Protein AF-A0A9E4EZ93-F1 (afdb_monomer)

Mean predicted aligned error: 3.41 Å

pLDDT: mean 94.02, std 7.59, range [57.0, 98.75]

Solvent-accessible surface area (backbone atoms only — not comparable to full-atom values): 6209 Å² total; per-residue (Å²): 109,66,70,58,52,52,53,50,50,55,46,59,75,69,66,56,74,47,73,49,53,55,64,72,80,77,63,83,57,55,93,95,48,74,51,47,43,77,56,62,72,62,64,70,58,54,47,51,38,48,75,45,92,34,50,50,83,85,50,54,54,27,60,28,36,34,46,56,27,41,34,47,10,39,44,72,36,28,53,48,42,54,49,50,26,57,75,71,73,34,56,72,46,58,63,77,82,91,59,93,84,42,81,27,85,77,51

Foldseek 3Di:
DVVLVVVVVVVVVVVAQDEDADEFDQDDADVPGDGSQADADDLVVVCCCCVHDQVDPVDSYHYAHAGAAVLRHAPVRNVVNVVSCVVSVHHYHHDDPPDPPRPDPND

Nearest PDB structures (foldseek):
  3lnp-assembly1_A-2  TM=6.384E-01  e=6.832E-01  Oleispira antarctica
  4v1y-assembly2_G  TM=6.433E-01  e=1.174E+00  Pseudomonas sp. ADP
  7stb-assembly1_E  TM=4.424E-01  e=4.546E+00  Saccharomyces cerevisiae S288C
  1c9y-assembly1_A  TM=2.404E-01  e=4.865E+00  Homo sapiens

Radius of gyration: 14.82 Å; Cα contacts (8 Å, |Δi|>4): 155; chains: 1; bounding box: 35×26×40 Å

Structure (mmCIF, N/CA/C/O backbone):
data_AF-A0A9E4EZ93-F1
#
_entry.id   AF-A0A9E4EZ93-F1
#
loop_
_atom_site.group_PDB
_atom_site.id
_atom_site.type_symbol
_atom_site.label_atom_id
_atom_site.label_alt_id
_atom_site.label_comp_id
_atom_site.label_asym_id
_atom_site.label_entity_id
_atom_site.label_seq_id
_atom_site.pdbx_PDB_ins_code
_atom_site.Cartn_x
_atom_site.Cartn_y
_atom_site.Cartn_z
_atom_site.occupancy
_atom_site.B_iso_or_equiv
_atom_site.auth_seq_id
_atom_site.auth_comp_id
_atom_site.auth_asym_id
_atom_site.auth_atom_id
_atom_site.pdbx_PDB_model_num
ATOM 1 N N . PRO A 1 1 ? 9.332 6.057 5.913 1.00 92.44 1 PRO A N 1
ATOM 2 C CA . PRO A 1 1 ? 8.232 5.533 6.765 1.00 92.44 1 PRO A CA 1
ATOM 3 C C . PRO A 1 1 ? 7.398 6.641 7.421 1.00 92.44 1 PRO A C 1
ATOM 5 O O . PRO A 1 1 ? 6.191 6.523 7.553 1.00 92.44 1 PRO A O 1
ATOM 8 N N . GLU A 1 2 ? 8.045 7.752 7.748 1.00 96.19 2 GLU A N 1
ATOM 9 C CA . GLU A 1 2 ? 7.514 8.956 8.378 1.00 96.19 2 GLU A CA 1
ATOM 10 C C . GLU A 1 2 ? 6.280 9.509 7.652 1.00 96.19 2 GLU A C 1
ATOM 12 O O . GLU A 1 2 ? 5.282 9.828 8.284 1.00 96.19 2 GLU A O 1
ATOM 17 N N . HIS A 1 3 ? 6.309 9.571 6.316 1.00 96.06 3 HIS A N 1
ATOM 18 C CA . HIS A 1 3 ? 5.161 10.046 5.534 1.00 96.06 3 HIS A CA 1
ATOM 19 C C . HIS A 1 3 ? 3.953 9.096 5.620 1.00 96.06 3 HIS A C 1
ATOM 21 O O . HIS A 1 3 ? 2.810 9.544 5.632 1.00 96.06 3 HIS A O 1
ATOM 27 N N . THR A 1 4 ? 4.202 7.785 5.707 1.00 97.44 4 THR A N 1
ATOM 28 C CA . THR A 1 4 ? 3.159 6.777 5.942 1.00 97.44 4 THR A CA 1
ATOM 29 C C . THR A 1 4 ? 2.549 6.963 7.325 1.00 97.44 4 THR A C 1
ATOM 31 O O . THR A 1 4 ? 1.330 7.021 7.447 1.00 97.44 4 THR A O 1
ATOM 34 N N . ASP A 1 5 ? 3.391 7.093 8.350 1.00 98.12 5 ASP A N 1
ATOM 35 C CA . ASP A 1 5 ? 2.944 7.224 9.736 1.00 98.12 5 ASP A CA 1
ATOM 36 C C . ASP A 1 5 ? 2.128 8.513 9.931 1.00 98.12 5 ASP A C 1
ATOM 38 O O . ASP A 1 5 ? 1.019 8.441 10.453 1.00 98.12 5 ASP A O 1
ATOM 42 N N . ALA A 1 6 ? 2.588 9.642 9.379 1.00 98.50 6 ALA A N 1
ATOM 43 C CA . ALA A 1 6 ? 1.856 10.910 9.399 1.00 98.50 6 ALA A CA 1
ATOM 44 C C . ALA A 1 6 ? 0.508 10.841 8.655 1.00 98.50 6 ALA A C 1
ATOM 46 O O . ALA A 1 6 ? -0.474 11.456 9.067 1.00 98.50 6 ALA A O 1
ATOM 47 N N . GLY A 1 7 ? 0.434 10.080 7.556 1.00 98.06 7 GLY A N 1
ATOM 48 C CA . GLY A 1 7 ? -0.827 9.844 6.851 1.00 98.06 7 GLY A CA 1
ATOM 49 C C . GLY A 1 7 ? -1.830 9.052 7.692 1.00 98.06 7 GLY A C 1
ATOM 50 O O . GLY A 1 7 ? -3.026 9.335 7.652 1.00 98.06 7 GLY A O 1
ATOM 51 N N . ILE A 1 8 ? -1.349 8.086 8.477 1.00 98.19 8 ILE A N 1
ATOM 52 C CA . ILE A 1 8 ? -2.187 7.321 9.404 1.00 98.19 8 ILE A CA 1
ATOM 53 C C . ILE A 1 8 ? -2.607 8.198 10.592 1.00 98.19 8 ILE A C 1
ATOM 55 O O . ILE A 1 8 ? -3.789 8.186 10.930 1.00 98.19 8 ILE A O 1
ATOM 59 N N . ASP A 1 9 ? -1.694 9.001 11.158 1.00 98.50 9 ASP A N 1
ATOM 60 C CA . ASP A 1 9 ? -1.995 9.973 12.223 1.00 98.50 9 ASP A CA 1
ATOM 61 C C . ASP A 1 9 ? -3.164 10.874 11.816 1.00 98.50 9 ASP A C 1
ATOM 63 O O . ASP A 1 9 ? -4.181 10.926 12.501 1.00 98.50 9 ASP A O 1
ATOM 67 N N . ALA A 1 10 ? -3.077 11.501 10.641 1.00 98.56 10 ALA A N 1
ATOM 68 C CA . ALA A 1 10 ? -4.119 12.397 10.151 1.00 98.56 10 ALA A CA 1
ATOM 69 C C . ALA A 1 10 ? -5.480 11.694 9.973 1.00 98.56 10 ALA A C 1
ATOM 71 O O . ALA A 1 10 ? -6.531 12.275 10.254 1.00 98.56 10 ALA A O 1
ATOM 72 N N . LEU A 1 11 ? -5.487 10.438 9.510 1.00 98.38 11 LEU A N 1
ATOM 73 C CA . LEU A 1 11 ? -6.721 9.662 9.370 1.00 98.38 11 LEU A CA 1
ATOM 74 C C . LEU A 1 11 ? -7.336 9.317 10.729 1.00 98.38 11 LEU A C 1
ATOM 76 O O . LEU A 1 11 ? -8.552 9.435 10.887 1.00 98.38 11 LEU A O 1
ATOM 80 N N . GLU A 1 12 ? -6.519 8.928 11.704 1.00 97.44 12 GLU A N 1
ATOM 81 C CA . GLU A 1 12 ? -6.967 8.660 13.070 1.00 97.44 12 GLU A CA 1
ATOM 82 C C . GLU A 1 12 ? -7.500 9.934 13.746 1.00 97.44 12 GLU A C 1
ATOM 84 O O . GLU A 1 12 ? -8.615 9.920 14.270 1.00 97.44 12 GLU A O 1
ATOM 89 N N . GLU A 1 13 ? -6.767 11.048 13.655 1.00 98.50 13 GLU A N 1
ATOM 90 C CA . GLU A 1 13 ? -7.148 12.359 14.204 1.00 98.50 13 GLU A CA 1
ATOM 91 C C . GLU A 1 13 ? -8.447 12.896 13.596 1.00 98.50 13 GLU A C 1
ATOM 93 O O . GLU A 1 13 ? -9.275 13.477 14.298 1.00 98.50 13 GLU A O 1
ATOM 98 N N . SER A 1 14 ? -8.670 12.665 12.298 1.00 98.56 14 SER A N 1
ATOM 99 C CA . SER A 1 14 ? -9.915 13.069 11.635 1.00 98.56 14 SER A CA 1
ATOM 100 C C . SER A 1 14 ? -11.150 12.317 12.147 1.00 98.56 14 SER A C 1
ATOM 102 O O . SER A 1 14 ? -12.282 12.738 11.905 1.00 98.56 14 SER A O 1
ATOM 104 N N . GLY A 1 15 ? -10.955 11.176 12.816 1.00 97.56 15 GLY A N 1
ATOM 105 C CA . GLY A 1 15 ? -12.032 10.350 13.341 1.00 97.56 15 GLY A CA 1
ATOM 106 C C . GLY A 1 15 ? -12.882 9.665 12.269 1.00 97.56 15 GLY A C 1
ATOM 107 O O . GLY A 1 15 ? -13.941 9.131 12.602 1.00 97.56 15 GLY A O 1
ATOM 108 N N . ILE A 1 16 ? -12.479 9.637 10.994 1.00 98.25 16 ILE A N 1
ATOM 109 C CA . ILE A 1 16 ? -13.230 8.938 9.936 1.00 98.25 16 ILE A CA 1
ATOM 110 C C . ILE A 1 16 ? -13.023 7.414 9.999 1.00 98.25 16 ILE A C 1
ATOM 112 O O . ILE A 1 16 ? -12.321 6.889 10.864 1.00 98.25 16 ILE A O 1
ATOM 116 N N . ARG A 1 17 ? -13.697 6.677 9.112 1.00 98.31 17 ARG A N 1
ATOM 117 C CA . ARG A 1 17 ? -13.368 5.280 8.800 1.00 98.31 17 ARG A CA 1
ATOM 118 C C . ARG A 1 17 ? -12.658 5.267 7.453 1.00 98.31 17 ARG A C 1
ATOM 120 O O . ARG A 1 17 ? -13.190 5.835 6.502 1.00 98.31 17 ARG A O 1
ATOM 127 N N . ALA A 1 18 ? -11.496 4.629 7.369 1.00 98.06 18 ALA A N 1
ATOM 128 C CA . ALA A 1 18 ? -10.727 4.582 6.133 1.00 98.06 18 ALA A CA 1
ATOM 129 C C . ALA A 1 18 ? -10.009 3.245 5.938 1.00 98.06 18 ALA A C 1
ATOM 131 O O . ALA A 1 18 ? -9.652 2.547 6.886 1.00 98.06 18 ALA A O 1
ATOM 132 N N . LEU A 1 19 ? -9.771 2.926 4.671 1.00 97.81 19 LEU A N 1
ATOM 133 C CA . LEU A 1 19 ? -8.846 1.888 4.247 1.00 97.81 19 LEU A CA 1
ATOM 134 C C . LEU A 1 19 ? -7.571 2.587 3.766 1.00 97.81 19 LEU A C 1
ATOM 136 O O . LEU A 1 19 ? -7.580 3.266 2.739 1.00 97.81 19 LEU A O 1
ATOM 140 N N . PHE A 1 20 ? -6.487 2.464 4.524 1.00 98.38 20 PHE A N 1
ATOM 141 C CA . PHE A 1 20 ? -5.203 3.062 4.191 1.00 98.38 20 PHE A CA 1
ATOM 142 C C . PHE A 1 20 ? -4.457 2.173 3.192 1.00 98.38 20 PHE A C 1
ATOM 144 O O . PHE A 1 20 ? -3.859 1.159 3.554 1.00 98.38 20 PHE A O 1
ATOM 151 N N . GLY A 1 21 ? -4.505 2.551 1.915 1.00 98.25 21 GLY A N 1
ATOM 152 C CA . GLY A 1 21 ? -3.733 1.908 0.857 1.00 98.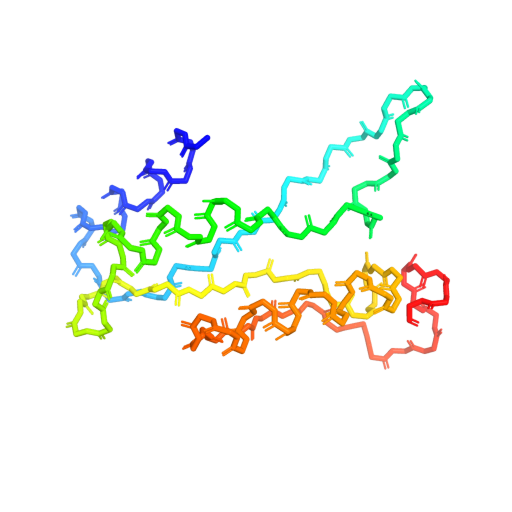25 21 GLY A CA 1
ATOM 153 C C . GLY A 1 21 ? -2.291 2.405 0.846 1.00 98.25 21 GLY A C 1
ATOM 154 O O . GLY A 1 21 ? -2.017 3.458 0.274 1.00 98.25 21 GLY A O 1
ATOM 155 N N . HIS A 1 22 ? -1.359 1.647 1.426 1.00 98.25 22 HIS A N 1
ATOM 156 C CA . HIS A 1 22 ? 0.062 1.977 1.302 1.00 98.25 22 HIS A CA 1
ATOM 157 C C . HIS A 1 22 ? 0.474 1.845 -0.166 1.00 98.25 22 HIS A C 1
ATOM 159 O O . HIS A 1 22 ? 0.236 0.796 -0.756 1.00 98.25 22 HIS A O 1
ATOM 165 N N . GLY A 1 23 ? 1.102 2.870 -0.747 1.00 96.69 23 GLY A N 1
ATOM 166 C CA . GLY A 1 23 ? 1.607 2.864 -2.126 1.00 96.69 23 GLY A CA 1
ATOM 167 C C . GLY A 1 23 ? 3.133 2.906 -2.202 1.00 96.69 23 GLY A C 1
ATOM 168 O O . GLY A 1 23 ? 3.810 3.052 -1.187 1.00 96.69 23 GLY A O 1
ATOM 169 N N . THR A 1 24 ? 3.692 2.793 -3.406 1.00 94.44 24 THR A N 1
ATOM 170 C CA . THR A 1 24 ? 5.138 2.932 -3.639 1.00 94.44 24 THR A CA 1
ATOM 171 C C . THR A 1 24 ? 5.496 4.331 -4.153 1.00 94.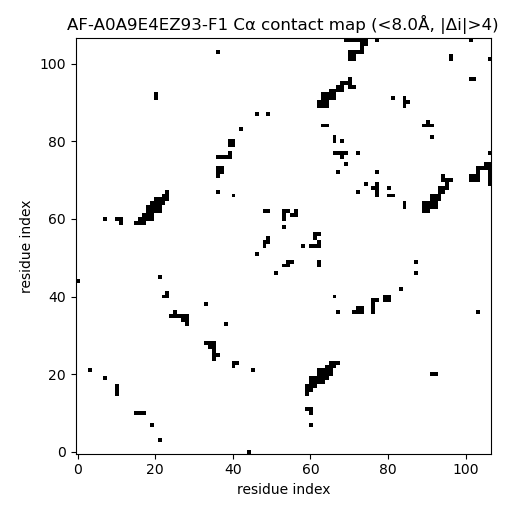44 24 THR A C 1
ATOM 173 O O . THR A 1 24 ? 4.711 4.952 -4.883 1.00 94.44 24 THR A O 1
ATOM 176 N N . PRO A 1 25 ? 6.672 4.872 -3.780 1.00 90.94 25 PRO A N 1
ATOM 177 C CA . PRO A 1 25 ? 7.140 6.140 -4.323 1.00 90.94 25 PRO A CA 1
ATOM 178 C C . PRO A 1 25 ? 7.415 5.997 -5.828 1.00 90.94 25 PRO A C 1
ATOM 180 O O . PRO A 1 25 ? 7.870 4.956 -6.294 1.00 90.94 25 PRO A O 1
ATOM 183 N N . LYS A 1 26 ? 7.171 7.067 -6.594 1.00 91.56 26 LYS A N 1
ATOM 184 C CA . LYS A 1 26 ? 7.368 7.105 -8.056 1.00 91.56 26 LYS A CA 1
ATOM 185 C C . LYS A 1 26 ? 8.441 8.134 -8.442 1.00 91.56 26 LYS A C 1
ATOM 187 O O . LYS A 1 26 ? 8.127 9.098 -9.145 1.00 91.56 26 LYS A O 1
ATOM 192 N N . PRO A 1 27 ? 9.681 8.012 -7.926 1.00 91.00 27 PRO A N 1
ATOM 193 C CA . PRO A 1 27 ? 10.737 8.963 -8.236 1.00 91.00 27 PRO A CA 1
ATOM 194 C C . PRO A 1 27 ? 11.114 8.883 -9.717 1.00 91.00 27 PRO A C 1
ATOM 196 O O . PRO A 1 27 ? 10.953 7.847 -10.368 1.00 91.00 27 PRO A O 1
ATOM 199 N N . LYS A 1 28 ? 11.667 9.976 -10.248 1.00 88.69 28 LYS A N 1
ATOM 200 C CA . LYS A 1 28 ? 12.404 9.902 -11.513 1.00 88.69 28 LYS A CA 1
ATOM 201 C C . LYS A 1 28 ? 13.679 9.084 -11.254 1.00 88.69 28 LYS A C 1
ATOM 203 O O . LYS A 1 28 ? 14.391 9.436 -10.312 1.00 88.69 28 LYS A O 1
ATOM 208 N N . PRO A 1 29 ? 13.958 8.018 -12.025 1.00 90.50 29 PRO A N 1
ATOM 209 C CA . PRO A 1 29 ? 15.164 7.224 -11.815 1.00 90.50 29 PRO A CA 1
ATOM 210 C C . PRO A 1 29 ? 16.406 8.080 -12.071 1.00 90.50 29 PRO A C 1
ATOM 212 O O . PRO A 1 29 ? 16.423 8.887 -13.006 1.00 90.50 29 PRO A O 1
ATOM 215 N N . ARG A 1 30 ? 17.437 7.917 -11.237 1.00 92.50 30 ARG A N 1
ATOM 216 C CA . ARG A 1 30 ? 18.772 8.453 -11.528 1.00 92.50 30 ARG A CA 1
ATOM 217 C C . ARG A 1 30 ? 19.482 7.545 -12.529 1.00 92.50 30 ARG A C 1
ATOM 219 O O . ARG A 1 30 ? 19.045 6.427 -12.796 1.00 92.50 30 ARG A O 1
ATOM 226 N N . GLU A 1 31 ? 20.582 8.030 -13.091 1.00 93.56 31 GLU A N 1
ATOM 227 C CA . GLU A 1 31 ? 21.411 7.221 -13.981 1.00 93.56 31 GLU A CA 1
ATOM 228 C C . GLU A 1 31 ? 21.875 5.937 -13.271 1.00 93.56 31 G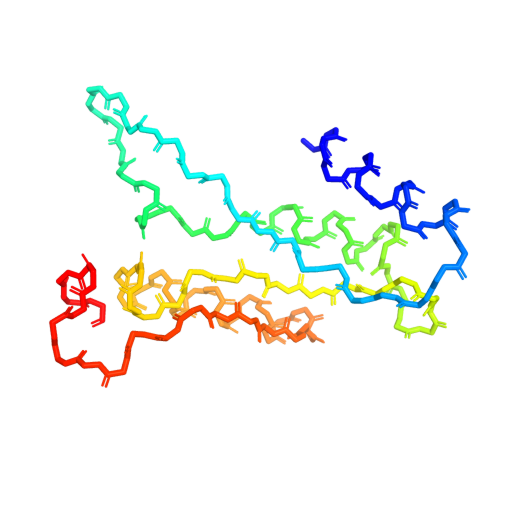LU A C 1
ATOM 230 O O . GLU A 1 31 ? 22.386 5.985 -12.153 1.00 93.56 31 GLU A O 1
ATOM 235 N N . GLY A 1 32 ? 21.641 4.786 -13.908 1.00 92.50 32 GLY A N 1
ATO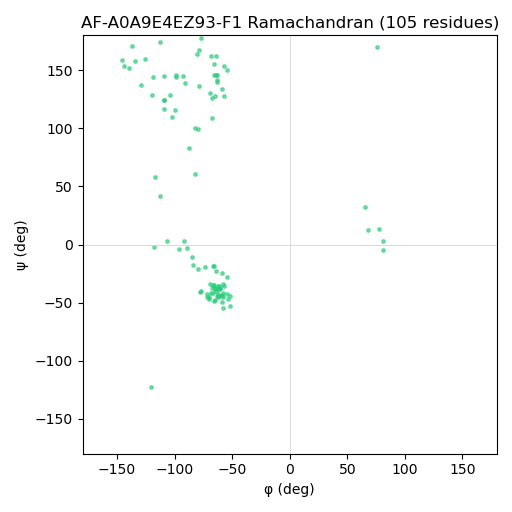M 236 C CA . GLY A 1 32 ? 21.958 3.464 -13.359 1.00 92.50 32 GLY A CA 1
ATOM 237 C C . GLY A 1 32 ? 20.935 2.890 -12.367 1.00 92.50 32 GLY A C 1
ATOM 238 O O . GLY A 1 32 ? 21.086 1.738 -11.966 1.00 92.50 32 GLY A O 1
ATOM 239 N N . GLU A 1 33 ? 19.889 3.632 -11.989 1.00 93.38 33 GLU A N 1
ATOM 240 C CA . GLU A 1 33 ? 18.830 3.125 -11.109 1.00 93.38 33 GLU A CA 1
ATOM 241 C C . GLU A 1 33 ? 17.653 2.537 -11.900 1.00 93.38 33 GLU A C 1
ATOM 243 O O . GLU A 1 33 ? 17.285 3.064 -12.957 1.00 93.38 33 GLU A O 1
ATOM 248 N N . PRO A 1 34 ? 17.010 1.469 -11.390 1.00 91.88 34 PRO A N 1
ATOM 249 C CA . PRO A 1 34 ? 15.811 0.935 -12.017 1.00 91.88 34 PRO A CA 1
ATOM 250 C C . PRO A 1 34 ? 14.676 1.964 -11.985 1.00 91.88 34 PRO A C 1
ATOM 252 O O . PRO A 1 34 ? 14.510 2.730 -11.032 1.00 91.88 34 PRO A O 1
ATOM 255 N N . HIS A 1 35 ? 13.844 1.954 -13.024 1.00 93.75 35 HIS A N 1
ATOM 256 C CA . HIS A 1 35 ? 12.610 2.734 -13.032 1.00 93.75 35 HIS A CA 1
ATOM 257 C C . HIS A 1 35 ? 11.660 2.227 -11.933 1.00 93.75 35 HIS A C 1
ATOM 259 O O . HIS A 1 35 ? 11.596 1.024 -11.686 1.00 93.75 35 HIS A O 1
ATOM 265 N N . TYR A 1 36 ? 10.868 3.112 -11.311 1.00 93.94 36 TYR A N 1
ATOM 266 C CA . TYR A 1 36 ? 9.987 2.742 -10.186 1.00 93.94 36 TYR A CA 1
ATOM 267 C C . TYR A 1 36 ? 9.032 1.584 -10.507 1.00 93.94 36 TYR A C 1
ATOM 269 O O . TYR A 1 36 ? 8.641 0.843 -9.615 1.00 93.94 36 TYR A O 1
ATOM 277 N N . SER A 1 37 ? 8.663 1.415 -11.780 1.00 94.00 37 SER A N 1
ATOM 278 C CA . SER A 1 37 ? 7.787 0.328 -12.229 1.00 94.00 37 SER A CA 1
ATOM 279 C C . SER A 1 37 ? 8.408 -1.060 -12.095 1.00 94.00 37 SER A C 1
ATOM 281 O O . SER A 1 37 ? 7.685 -2.043 -12.146 1.00 94.00 37 SER A O 1
ATOM 283 N N . GLN A 1 38 ? 9.732 -1.146 -11.970 1.00 94.94 38 GLN A N 1
ATOM 284 C CA . GLN A 1 38 ? 10.490 -2.393 -11.846 1.00 94.94 38 GLN A CA 1
ATOM 285 C C . GLN A 1 38 ? 10.792 -2.737 -10.381 1.00 94.94 38 GLN A C 1
ATOM 287 O O . GLN A 1 38 ? 11.389 -3.772 -10.098 1.00 9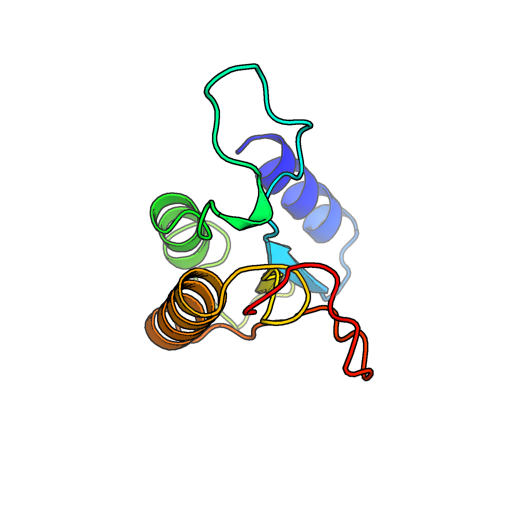4.94 38 GLN A O 1
ATOM 292 N N . ILE A 1 39 ? 10.414 -1.861 -9.446 1.00 95.81 39 ILE A N 1
ATOM 293 C CA . ILE A 1 39 ? 10.679 -2.030 -8.021 1.00 95.81 39 ILE A CA 1
ATOM 294 C C . ILE A 1 39 ? 9.399 -2.574 -7.371 1.00 95.81 39 ILE A C 1
ATOM 296 O O . ILE A 1 39 ? 8.384 -1.873 -7.381 1.00 95.81 39 ILE A O 1
ATOM 300 N N . PRO A 1 40 ? 9.418 -3.799 -6.814 1.00 96.94 40 PRO A N 1
ATOM 301 C CA . PRO A 1 40 ? 8.257 -4.361 -6.137 1.00 96.94 40 PRO A CA 1
ATOM 302 C C . PRO A 1 40 ? 7.937 -3.628 -4.838 1.00 96.94 40 PRO A C 1
ATOM 304 O O . PRO A 1 40 ? 8.774 -2.928 -4.257 1.00 96.94 40 PRO A O 1
ATOM 307 N N . HIS A 1 41 ? 6.710 -3.816 -4.360 1.00 97.88 41 HIS A N 1
ATOM 308 C CA . HIS A 1 41 ? 6.269 -3.256 -3.092 1.00 97.88 41 HIS A CA 1
ATOM 309 C C . HIS A 1 41 ? 7.160 -3.744 -1.934 1.00 97.88 41 HIS A C 1
ATOM 311 O O . HIS A 1 41 ? 7.449 -4.937 -1.835 1.00 97.88 41 HIS A O 1
ATOM 317 N N . PRO A 1 42 ? 7.611 -2.864 -1.020 1.00 97.25 42 PRO A N 1
ATOM 318 C CA . PRO A 1 42 ? 8.503 -3.271 0.062 1.00 97.25 42 PRO A CA 1
ATOM 319 C C . PRO A 1 42 ? 7.802 -4.198 1.069 1.00 97.25 42 PRO A C 1
ATOM 321 O O . PRO A 1 42 ? 6.988 -3.753 1.880 1.00 97.25 42 PRO A O 1
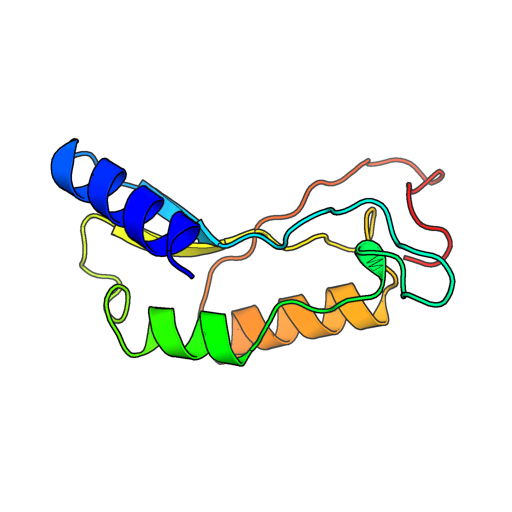ATOM 324 N N . VAL A 1 43 ? 8.181 -5.481 1.068 1.00 98.38 43 VAL A N 1
ATOM 325 C CA . VAL A 1 43 ? 7.678 -6.510 2.004 1.00 98.38 43 VAL A CA 1
ATOM 326 C C . VAL A 1 43 ? 7.856 -6.088 3.463 1.00 98.38 43 VAL A C 1
ATOM 328 O O . VAL A 1 43 ? 6.953 -6.259 4.280 1.00 98.38 43 VAL A O 1
ATOM 331 N N . SER A 1 44 ? 9.012 -5.507 3.799 1.00 98.19 44 SER A N 1
ATOM 332 C CA . SER A 1 44 ? 9.330 -5.076 5.165 1.00 98.19 44 SER A CA 1
ATOM 333 C C . SER A 1 44 ? 8.362 -4.019 5.691 1.00 98.19 44 SER A C 1
ATOM 335 O O . SER A 1 44 ? 8.017 -4.052 6.870 1.00 98.19 44 SER A O 1
ATOM 337 N N . GLU A 1 45 ? 7.890 -3.121 4.829 1.00 98.00 45 GLU A N 1
ATOM 338 C CA . GLU A 1 45 ? 6.975 -2.050 5.220 1.00 98.00 45 GLU A CA 1
ATOM 339 C C . GLU A 1 45 ? 5.546 -2.568 5.390 1.00 98.00 45 GLU A C 1
ATOM 341 O O . GLU A 1 45 ? 4.888 -2.246 6.378 1.00 98.00 45 GLU A O 1
ATOM 346 N N . ILE A 1 46 ? 5.093 -3.455 4.497 1.00 98.44 46 ILE A N 1
ATOM 347 C CA . ILE A 1 46 ? 3.808 -4.143 4.674 1.00 98.44 46 ILE A CA 1
ATOM 348 C C . ILE A 1 46 ? 3.810 -4.962 5.960 1.00 98.44 46 ILE A C 1
ATOM 350 O O . ILE A 1 46 ? 2.870 -4.858 6.748 1.00 98.44 46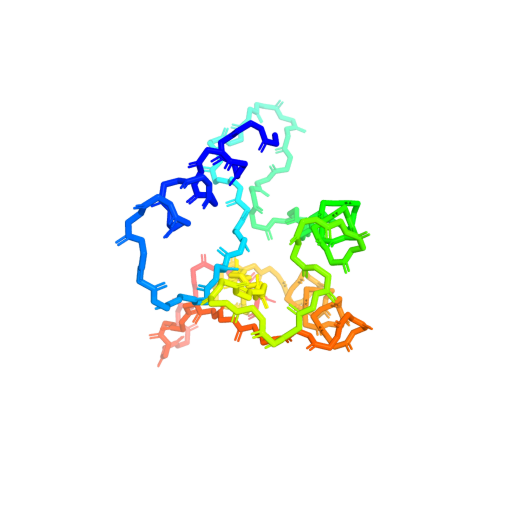 ILE A O 1
ATOM 354 N N . LYS A 1 47 ? 4.892 -5.698 6.234 1.00 98.50 47 LYS A N 1
ATOM 355 C CA . LYS A 1 47 ? 5.057 -6.423 7.495 1.00 98.50 47 LYS A CA 1
ATOM 356 C C . LYS A 1 47 ? 4.996 -5.475 8.693 1.00 98.50 47 LYS A C 1
ATOM 358 O O . LYS A 1 47 ? 4.229 -5.740 9.611 1.00 98.50 47 LYS A O 1
ATOM 363 N N . ARG A 1 48 ? 5.751 -4.367 8.677 1.00 98.44 48 ARG A N 1
ATOM 364 C CA . ARG A 1 48 ? 5.772 -3.367 9.763 1.00 98.44 48 ARG A CA 1
ATOM 365 C C . ARG A 1 48 ? 4.367 -2.863 10.088 1.00 98.44 48 ARG A C 1
ATOM 367 O O . ARG A 1 48 ? 3.999 -2.809 11.258 1.00 98.44 48 ARG A O 1
ATOM 374 N N . LEU A 1 49 ? 3.584 -2.518 9.066 1.00 98.38 49 LEU A N 1
ATOM 375 C CA . LEU A 1 49 ? 2.221 -2.018 9.241 1.00 98.38 49 LEU A CA 1
ATOM 376 C C . LEU A 1 49 ? 1.274 -3.122 9.724 1.00 98.38 49 LEU A C 1
ATOM 378 O O . LEU A 1 49 ? 0.553 -2.917 10.701 1.00 98.38 49 LEU A O 1
ATOM 382 N N . ARG A 1 50 ? 1.321 -4.301 9.090 1.00 97.81 50 ARG A N 1
ATOM 383 C CA . ARG A 1 50 ? 0.416 -5.428 9.361 1.00 97.81 50 ARG A CA 1
ATOM 384 C C . ARG A 1 50 ? 0.702 -6.157 10.674 1.00 97.81 50 ARG A C 1
ATOM 386 O O . ARG A 1 50 ? -0.177 -6.833 11.187 1.00 97.81 50 ARG A O 1
ATOM 393 N N . THR A 1 51 ? 1.895 -6.028 11.248 1.00 97.62 51 THR A N 1
ATOM 394 C CA . THR A 1 51 ? 2.203 -6.552 12.593 1.00 97.62 51 THR A CA 1
ATOM 395 C C . THR A 1 51 ? 2.319 -5.454 13.647 1.00 97.62 51 THR A C 1
ATOM 397 O O . THR A 1 51 ? 2.669 -5.740 14.787 1.00 97.62 51 THR A O 1
ATOM 400 N N . GLY A 1 52 ? 2.084 -4.200 13.264 1.00 97.00 52 GLY A N 1
ATOM 401 C CA . GLY A 1 52 ? 2.214 -3.035 14.127 1.00 97.00 52 GLY A CA 1
ATOM 402 C C . GLY A 1 52 ? 0.896 -2.282 14.238 1.00 97.00 52 GLY A C 1
ATOM 403 O O . GLY A 1 52 ? -0.126 -2.840 14.641 1.00 97.00 52 GLY A O 1
ATOM 404 N N . ARG A 1 53 ? 0.934 -0.998 13.873 1.00 94.38 53 ARG A N 1
ATOM 405 C CA . ARG A 1 53 ? -0.171 -0.046 14.050 1.00 94.38 53 ARG A CA 1
ATOM 406 C C . ARG A 1 53 ? -1.477 -0.472 13.373 1.00 94.38 53 ARG A C 1
ATOM 408 O O . ARG A 1 53 ? -2.541 -0.217 13.918 1.00 94.38 53 ARG A O 1
ATOM 415 N N . LEU A 1 54 ? -1.400 -1.143 12.221 1.00 97.81 54 LEU A N 1
ATOM 416 C CA . LEU A 1 54 ? -2.559 -1.587 11.437 1.00 97.81 54 LEU A CA 1
ATOM 417 C C . LEU A 1 54 ? -2.675 -3.122 11.427 1.00 97.81 54 LEU A C 1
ATOM 419 O O . LEU A 1 54 ? -2.915 -3.748 10.391 1.00 97.81 54 LEU A O 1
ATOM 423 N N . SER A 1 55 ? -2.447 -3.737 12.590 1.00 97.25 55 SER A N 1
ATOM 424 C CA . SER A 1 55 ? -2.453 -5.196 12.759 1.00 97.25 55 SER A CA 1
ATOM 425 C C . SER A 1 55 ? -3.838 -5.830 12.866 1.00 97.25 55 SER A C 1
ATOM 427 O O . SER A 1 55 ? -3.971 -7.022 12.601 1.00 97.25 55 SER A O 1
ATOM 429 N N . SER A 1 56 ? -4.864 -5.055 13.220 1.00 95.62 56 SER A N 1
ATOM 430 C CA . SER A 1 56 ? -6.251 -5.519 13.329 1.00 95.62 56 SER A CA 1
ATOM 431 C C . SER A 1 56 ? -7.116 -4.956 12.202 1.00 95.62 56 SER A C 1
ATOM 433 O O . SER A 1 56 ? -6.957 -3.803 11.799 1.00 95.62 56 SER A O 1
ATOM 435 N N . ASP A 1 57 ? -8.072 -5.767 11.747 1.00 96.88 57 ASP A N 1
ATOM 436 C CA . ASP A 1 57 ? -9.103 -5.370 10.783 1.00 96.88 57 ASP A CA 1
ATOM 437 C C . ASP A 1 57 ? -10.370 -4.802 11.454 1.00 96.88 57 ASP A C 1
ATOM 439 O O . ASP A 1 57 ? -11.270 -4.319 10.770 1.00 96.88 57 ASP A O 1
ATOM 443 N N . ASP A 1 58 ? -10.430 -4.791 12.791 1.00 96.44 58 ASP A N 1
ATOM 444 C CA . ASP A 1 58 ? -11.560 -4.245 13.562 1.00 96.44 58 ASP A CA 1
ATOM 445 C C . ASP A 1 58 ? -11.446 -2.723 13.778 1.00 96.44 58 ASP A C 1
ATOM 447 O O . ASP A 1 58 ? -12.386 -2.059 14.231 1.00 96.44 58 ASP A O 1
ATOM 451 N N . GLY A 1 59 ? -10.283 -2.152 13.450 1.00 95.56 59 GLY A N 1
ATOM 452 C CA . GLY A 1 59 ? -9.998 -0.728 13.572 1.00 95.56 59 GLY A CA 1
ATOM 453 C C . GLY A 1 59 ? -10.870 0.156 12.671 1.00 95.56 59 GLY A C 1
ATOM 454 O O . GLY A 1 59 ? -11.475 -0.273 11.685 1.00 95.56 59 GLY A O 1
ATOM 455 N N . ARG A 1 60 ? -10.931 1.458 12.988 1.00 97.12 60 ARG A N 1
ATOM 456 C CA . ARG A 1 60 ? -11.514 2.454 12.064 1.00 97.12 60 ARG A CA 1
ATOM 457 C C . ARG A 1 60 ? -10.643 2.651 10.828 1.00 97.12 60 ARG A C 1
ATOM 459 O O . ARG A 1 60 ? -11.183 2.908 9.753 1.00 97.12 60 ARG A O 1
ATOM 466 N N . ILE A 1 61 ? -9.329 2.539 11.005 1.00 98.50 61 ILE A N 1
ATOM 467 C CA . ILE A 1 61 ? -8.330 2.599 9.945 1.00 98.50 61 ILE A CA 1
ATOM 468 C C . ILE A 1 61 ? -7.762 1.194 9.770 1.00 98.50 61 ILE A C 1
ATOM 470 O O . ILE A 1 61 ? -7.301 0.592 10.736 1.00 98.50 61 ILE A O 1
ATOM 474 N N . THR A 1 62 ? -7.832 0.666 8.553 1.00 98.56 62 THR A N 1
ATOM 475 C CA . THR A 1 62 ? -7.360 -0.688 8.206 1.00 98.56 62 THR A CA 1
ATOM 476 C C . THR A 1 62 ? -6.374 -0.625 7.045 1.00 98.56 62 THR A C 1
ATOM 478 O O . THR A 1 62 ? -6.328 0.375 6.327 1.00 98.56 62 THR A O 1
ATOM 481 N N . LEU A 1 63 ? -5.549 -1.658 6.870 1.00 98.75 63 LEU A N 1
ATOM 482 C CA . LEU A 1 63 ? -4.477 -1.671 5.871 1.00 98.75 63 LEU A CA 1
ATOM 483 C C . LEU A 1 63 ? -4.941 -2.259 4.529 1.00 98.75 63 LEU A C 1
ATOM 485 O O . LEU A 1 63 ? -5.593 -3.298 4.478 1.00 98.75 63 LEU A O 1
ATOM 489 N N . ALA A 1 64 ? -4.511 -1.637 3.434 1.00 98.56 64 ALA A N 1
ATOM 490 C CA . ALA A 1 64 ? -4.541 -2.193 2.085 1.00 98.56 64 ALA A CA 1
ATOM 491 C C . ALA A 1 64 ? -3.229 -1.903 1.344 1.00 98.56 64 ALA A C 1
ATOM 493 O O . ALA A 1 64 ? -2.399 -1.104 1.784 1.00 98.56 64 ALA A O 1
ATOM 494 N N . MET A 1 65 ? -3.063 -2.525 0.179 1.00 98.75 65 MET A N 1
ATOM 495 C CA . MET A 1 65 ? -1.945 -2.274 -0.729 1.00 98.75 65 MET A CA 1
ATOM 496 C C . MET A 1 65 ? -2.416 -1.532 -1.984 1.00 98.75 65 MET A C 1
ATOM 498 O O . MET A 1 65 ? -3.191 -2.058 -2.780 1.00 98.75 65 MET A O 1
ATOM 502 N N . ALA A 1 66 ? -1.926 -0.312 -2.190 1.00 98.25 66 ALA A N 1
ATOM 503 C CA . ALA A 1 66 ? -2.087 0.429 -3.439 1.00 98.25 66 ALA A CA 1
ATOM 504 C C . ALA A 1 66 ? -0.935 0.063 -4.393 1.00 98.25 66 ALA A C 1
ATOM 506 O O . ALA A 1 66 ? 0.090 0.746 -4.450 1.00 98.25 66 ALA A O 1
ATOM 507 N N . ILE A 1 67 ? -1.099 -1.057 -5.096 1.00 97.81 67 ILE A N 1
ATOM 508 C CA . ILE A 1 67 ? -0.091 -1.650 -5.982 1.00 97.81 67 ILE A CA 1
ATOM 509 C C . ILE A 1 67 ? -0.071 -0.935 -7.342 1.00 97.81 67 ILE A C 1
ATOM 511 O O . ILE A 1 67 ? -1.014 -0.229 -7.709 1.00 97.81 67 ILE A O 1
ATOM 515 N N . LEU A 1 68 ? 0.995 -1.122 -8.127 1.00 95.25 68 LEU A N 1
ATOM 516 C CA . LEU A 1 68 ? 1.052 -0.563 -9.485 1.00 95.25 68 LEU A CA 1
ATOM 517 C C . LEU A 1 68 ? 0.074 -1.275 -10.433 1.00 95.25 68 LEU A C 1
ATOM 519 O O . LEU A 1 68 ? -0.667 -0.611 -11.157 1.00 95.25 68 LEU A O 1
ATOM 523 N N . GLY A 1 69 ? 0.041 -2.608 -10.375 1.00 94.12 69 GLY A N 1
ATOM 524 C CA . GLY A 1 69 ? -0.745 -3.448 -11.278 1.00 94.12 69 GLY A CA 1
ATOM 525 C C . GLY A 1 69 ? -0.137 -3.574 -12.678 1.00 94.12 69 GLY A C 1
ATOM 526 O O . GLY A 1 69 ? 0.792 -2.856 -13.041 1.00 94.12 69 GLY A O 1
ATOM 527 N N . ALA A 1 70 ? -0.697 -4.494 -13.466 1.00 92.19 70 ALA A N 1
ATOM 528 C CA . ALA A 1 70 ? -0.154 -4.918 -14.760 1.00 92.19 70 ALA A CA 1
ATOM 529 C C . ALA A 1 70 ? 0.000 -3.784 -15.791 1.00 92.19 70 ALA A C 1
ATOM 531 O O . ALA A 1 70 ? 0.845 -3.857 -16.670 1.00 92.19 70 ALA A O 1
ATOM 532 N N . ASP A 1 71 ? -0.761 -2.695 -15.683 1.00 91.56 71 ASP A N 1
ATOM 533 C CA . ASP A 1 71 ? -0.645 -1.603 -16.655 1.00 91.56 71 ASP A CA 1
ATOM 534 C C . ASP A 1 71 ? 0.499 -0.624 -16.329 1.00 91.56 71 ASP A C 1
ATOM 536 O O . ASP A 1 71 ? 0.932 0.133 -17.203 1.00 91.56 71 ASP A O 1
ATOM 540 N N . TYR A 1 72 ? 1.003 -0.629 -15.088 1.00 92.12 72 TYR A N 1
ATOM 541 C CA . TYR A 1 72 ? 2.029 0.298 -14.587 1.00 92.12 72 TYR A CA 1
ATOM 542 C C . TYR A 1 72 ? 3.331 -0.385 -14.155 1.00 92.12 72 TYR A C 1
ATOM 544 O O . TYR A 1 72 ? 4.268 0.317 -13.763 1.00 92.12 72 TYR A O 1
ATOM 552 N N . SER A 1 73 ? 3.416 -1.711 -14.229 1.00 93.94 73 SER A N 1
ATOM 553 C CA . SER A 1 73 ? 4.618 -2.485 -13.927 1.00 93.94 73 SER A CA 1
ATOM 554 C C . SER A 1 73 ? 4.732 -3.722 -14.819 1.00 93.94 73 SER A C 1
ATOM 556 O O . SER A 1 73 ? 3.726 -4.168 -15.363 1.00 93.94 73 SER A O 1
ATOM 558 N N . PRO A 1 74 ? 5.938 -4.294 -14.980 1.00 94.44 74 PRO A N 1
ATOM 559 C CA . PRO A 1 74 ? 6.089 -5.617 -15.572 1.00 94.44 74 PRO A CA 1
ATOM 560 C C . PRO A 1 74 ? 5.291 -6.679 -14.805 1.00 94.44 74 PRO A C 1
ATOM 562 O O . PRO A 1 74 ? 5.072 -6.558 -13.590 1.00 94.44 74 PRO A O 1
ATOM 565 N N . LEU A 1 75 ? 4.900 -7.750 -15.500 1.00 93.31 75 LEU A N 1
ATOM 566 C CA . LEU A 1 75 ? 4.055 -8.801 -14.935 1.00 93.31 75 LEU A CA 1
ATOM 567 C C . LEU A 1 75 ? 4.669 -9.436 -13.678 1.00 93.31 75 LEU A C 1
ATOM 569 O O . LEU A 1 75 ? 3.944 -9.756 -12.736 1.00 93.31 75 LEU A O 1
ATOM 573 N N . GLU A 1 76 ? 5.993 -9.593 -13.614 1.00 95.75 76 GLU A N 1
ATOM 574 C CA . GLU A 1 76 ? 6.672 -10.141 -12.440 1.00 95.75 76 GLU A CA 1
ATOM 575 C C . GLU A 1 76 ? 6.478 -9.283 -11.182 1.00 95.75 76 GLU A C 1
ATOM 577 O O . GLU A 1 76 ? 6.263 -9.834 -10.099 1.00 95.75 76 GLU A O 1
ATOM 582 N N . VAL A 1 77 ? 6.475 -7.955 -11.325 1.00 96.94 77 VAL A N 1
ATOM 583 C CA . VAL A 1 77 ? 6.235 -7.016 -10.223 1.00 96.94 77 VAL A CA 1
ATOM 584 C C . VAL A 1 77 ? 4.767 -7.056 -9.817 1.00 96.94 77 VAL A C 1
ATOM 586 O O . VAL A 1 77 ? 4.457 -7.188 -8.636 1.00 96.94 77 VAL A O 1
ATOM 589 N N . ALA A 1 78 ? 3.848 -7.034 -10.787 1.00 96.50 78 ALA A N 1
ATOM 590 C CA . ALA A 1 78 ? 2.419 -7.139 -10.497 1.00 96.50 78 ALA A CA 1
ATOM 591 C C . ALA A 1 78 ? 2.076 -8.452 -9.763 1.00 96.50 78 ALA A C 1
ATOM 593 O O . ALA A 1 78 ? 1.331 -8.451 -8.782 1.00 96.50 78 ALA A O 1
ATOM 594 N N . LEU A 1 79 ? 2.650 -9.581 -10.196 1.00 97.38 79 LEU A N 1
ATOM 595 C CA . LEU A 1 79 ? 2.470 -10.878 -9.542 1.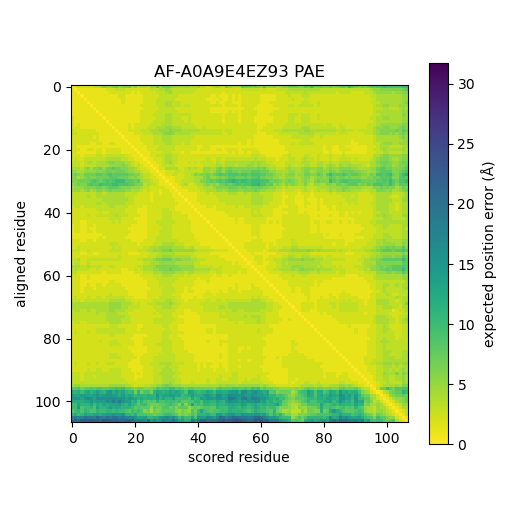00 97.38 79 LEU A CA 1
ATOM 596 C C . LEU A 1 79 ? 3.105 -10.928 -8.152 1.00 97.38 79 LEU A C 1
ATOM 598 O O . LEU A 1 79 ? 2.543 -11.569 -7.264 1.00 97.38 79 LEU A O 1
ATOM 602 N N . HIS A 1 80 ? 4.265 -10.298 -7.954 1.00 98.19 80 HIS A N 1
ATOM 603 C CA . HIS A 1 80 ? 4.867 -10.161 -6.630 1.00 98.19 80 HIS A CA 1
ATOM 604 C C . HIS A 1 80 ? 3.906 -9.443 -5.678 1.00 98.19 80 HIS A C 1
ATOM 606 O O . HIS A 1 80 ? 3.544 -9.999 -4.641 1.00 98.19 80 HIS A O 1
ATOM 612 N N . ASP A 1 81 ? 3.432 -8.260 -6.064 1.00 98.38 81 ASP A N 1
ATOM 613 C CA . ASP A 1 81 ? 2.593 -7.418 -5.214 1.00 98.38 81 ASP A CA 1
ATOM 614 C C . ASP A 1 81 ? 1.245 -8.090 -4.893 1.00 98.38 81 ASP A C 1
ATOM 616 O O . ASP A 1 81 ? 0.787 -8.056 -3.750 1.00 98.38 81 ASP A O 1
ATOM 620 N N . MET A 1 82 ? 0.631 -8.774 -5.868 1.00 98.25 82 MET A N 1
ATOM 621 C CA . MET A 1 82 ? -0.600 -9.546 -5.641 1.00 98.25 82 MET A CA 1
ATOM 622 C C . MET A 1 82 ? -0.387 -10.730 -4.687 1.00 98.25 82 MET A C 1
ATOM 624 O O . MET A 1 82 ? -1.252 -11.021 -3.858 1.00 98.25 82 MET A O 1
ATOM 628 N N . ARG A 1 83 ? 0.756 -11.426 -4.779 1.00 98.62 83 ARG A N 1
ATOM 629 C CA . ARG A 1 83 ? 1.097 -12.509 -3.841 1.00 98.62 83 ARG A CA 1
ATOM 630 C C . ARG A 1 83 ? 1.330 -11.970 -2.438 1.00 98.62 83 ARG A C 1
ATOM 632 O O . ARG A 1 83 ? 0.836 -12.577 -1.495 1.00 98.62 83 ARG A O 1
ATOM 639 N N . LEU A 1 84 ? 2.012 -10.834 -2.317 1.00 98.69 84 LEU A N 1
ATOM 640 C CA . LEU A 1 84 ? 2.258 -10.174 -1.040 1.00 98.69 84 LEU A CA 1
ATOM 641 C C . LEU A 1 84 ? 0.944 -9.733 -0.375 1.00 98.69 84 LEU A C 1
ATOM 643 O O . LEU A 1 84 ? 0.728 -10.011 0.803 1.00 98.69 84 LEU A O 1
ATOM 647 N N . ALA A 1 85 ? 0.027 -9.129 -1.137 1.00 98.56 85 ALA A N 1
ATOM 648 C CA . ALA A 1 85 ? -1.301 -8.778 -0.636 1.00 98.56 85 ALA A CA 1
ATOM 649 C C . ALA A 1 85 ? -2.050 -10.016 -0.127 1.00 98.56 85 ALA A C 1
ATOM 651 O O . ALA A 1 85 ? -2.586 -10.008 0.980 1.00 98.56 85 ALA A O 1
ATOM 652 N N . ARG A 1 86 ? -2.015 -11.118 -0.888 1.00 98.56 86 ARG A N 1
ATOM 653 C CA . ARG A 1 86 ? -2.615 -12.392 -0.475 1.00 98.56 86 ARG A CA 1
ATOM 654 C C . ARG A 1 86 ? -1.964 -12.972 0.785 1.00 98.56 86 ARG A C 1
ATOM 656 O O . ARG A 1 86 ? -2.690 -13.458 1.644 1.00 98.56 86 ARG A O 1
ATOM 663 N N . GLU A 1 87 ? -0.636 -12.938 0.895 1.00 98.38 87 GLU A N 1
ATOM 664 C CA . GLU A 1 87 ? 0.117 -13.448 2.052 1.00 98.38 87 GLU A CA 1
ATOM 665 C C . GLU A 1 87 ? -0.310 -12.762 3.354 1.00 98.38 87 GLU A C 1
ATOM 667 O O . GLU A 1 87 ? -0.513 -13.427 4.366 1.00 98.38 87 GLU A O 1
ATOM 672 N N . TYR A 1 88 ? -0.517 -11.445 3.309 1.00 98.25 88 TYR A N 1
ATOM 673 C CA . TYR A 1 88 ? -0.922 -10.652 4.470 1.00 98.25 88 TYR A CA 1
ATOM 674 C C . TYR A 1 88 ? -2.443 -10.494 4.633 1.00 98.25 88 TYR A C 1
ATOM 676 O O . TYR A 1 88 ? -2.890 -9.817 5.565 1.00 98.25 88 TYR A O 1
ATOM 684 N N . GLY A 1 89 ? -3.239 -11.121 3.759 1.00 97.81 89 GLY A N 1
ATOM 685 C CA . GLY A 1 89 ? -4.702 -11.040 3.779 1.00 97.81 89 GLY A CA 1
ATOM 686 C C . GLY A 1 89 ? -5.241 -9.638 3.483 1.00 97.81 89 GLY A C 1
ATOM 687 O O . GLY A 1 89 ? -6.263 -9.249 4.038 1.00 97.81 89 GLY A O 1
ATOM 688 N N . LEU A 1 90 ? -4.542 -8.862 2.655 1.00 98.44 90 LEU A N 1
ATOM 689 C CA . LEU A 1 90 ? -4.851 -7.462 2.377 1.00 98.44 90 LEU A CA 1
ATOM 690 C C . LEU A 1 90 ? -5.629 -7.297 1.073 1.00 98.44 90 LEU A C 1
ATOM 692 O O . LEU A 1 90 ? -5.356 -7.953 0.065 1.00 98.44 90 LEU A O 1
ATOM 696 N N . LEU A 1 91 ? -6.549 -6.330 1.071 1.00 98.00 91 LEU A N 1
ATOM 697 C CA . LEU A 1 91 ? -7.101 -5.792 -0.167 1.00 98.00 91 LEU A CA 1
ATOM 698 C C . LEU A 1 91 ? -5.981 -5.130 -0.977 1.00 98.00 91 LEU A C 1
ATOM 700 O O . LEU A 1 91 ? -5.119 -4.445 -0.420 1.00 98.00 91 LEU A O 1
ATOM 704 N N . SER A 1 92 ? -6.025 -5.300 -2.297 1.00 97.56 92 SER A N 1
ATOM 705 C CA . SER A 1 92 ? -5.157 -4.575 -3.223 1.00 97.56 92 SER A CA 1
ATOM 706 C C . SER A 1 92 ? -5.979 -3.716 -4.178 1.00 97.56 92 SER A C 1
ATOM 708 O O . SER A 1 92 ? -7.084 -4.087 -4.572 1.00 97.56 92 SER A O 1
ATOM 710 N N . SER A 1 93 ? -5.445 -2.548 -4.520 1.00 97.50 93 SER A N 1
ATOM 711 C CA . SER A 1 93 ? -6.018 -1.616 -5.489 1.00 97.50 93 SER A CA 1
ATOM 712 C C . SER A 1 93 ? -4.951 -1.231 -6.505 1.00 97.50 93 SER A C 1
ATOM 714 O O . SER A 1 93 ? -3.805 -0.990 -6.127 1.00 97.50 93 SER A O 1
ATOM 716 N N . ALA A 1 94 ? -5.328 -1.180 -7.781 1.00 95.88 94 ALA A N 1
ATOM 717 C CA . ALA A 1 94 ? -4.448 -0.839 -8.890 1.00 95.88 94 ALA A CA 1
ATOM 718 C C . ALA A 1 94 ? -5.177 0.059 -9.891 1.00 95.88 94 ALA A C 1
ATOM 720 O O . ALA A 1 94 ? -6.394 -0.032 -10.057 1.00 95.88 94 ALA A O 1
ATOM 721 N N . HIS A 1 95 ? -4.418 0.899 -10.592 1.00 92.62 95 HIS A N 1
ATOM 722 C CA . HIS A 1 95 ? -4.951 1.614 -11.747 1.00 92.62 95 HIS A CA 1
ATOM 723 C C . HIS A 1 95 ? -4.980 0.665 -12.943 1.00 92.62 95 HIS A C 1
ATOM 725 O O . HIS A 1 95 ? -4.005 -0.042 -13.191 1.00 92.62 95 HIS A O 1
ATOM 731 N N . ILE A 1 96 ? -6.080 0.693 -13.691 1.00 88.69 96 ILE A N 1
ATOM 732 C CA . ILE A 1 96 ? -6.235 -0.053 -14.938 1.00 88.69 96 ILE A CA 1
ATOM 733 C C . ILE A 1 96 ? -6.491 0.954 -16.056 1.00 88.69 96 ILE A C 1
ATOM 735 O O . ILE A 1 96 ? -7.348 1.828 -15.937 1.00 88.69 96 ILE A O 1
ATOM 739 N N . TRP A 1 97 ? -5.708 0.840 -17.119 1.00 82.06 97 TRP A N 1
ATOM 740 C CA . TRP A 1 97 ? -5.779 1.627 -18.339 1.00 82.06 97 TRP A CA 1
ATOM 741 C C . TRP A 1 97 ? -6.938 1.167 -19.229 1.00 82.06 97 TRP A C 1
ATOM 743 O O . TRP A 1 97 ? -7.659 1.993 -19.776 1.00 82.06 97 TRP A O 1
ATOM 753 N N . GLY A 1 98 ? -7.164 -0.148 -19.326 1.00 72.69 98 GLY A N 1
ATOM 754 C CA . GLY A 1 98 ? -8.292 -0.714 -20.080 1.00 72.69 98 GLY A CA 1
ATOM 755 C C . GLY A 1 98 ? -8.112 -0.729 -21.604 1.00 72.69 98 GLY A C 1
ATOM 756 O O . GLY A 1 98 ? -9.076 -0.982 -22.320 1.00 72.69 98 GLY A O 1
ATOM 757 N N . ASP A 1 99 ? -6.894 -0.493 -22.096 1.00 74.94 99 ASP A N 1
ATOM 758 C CA . ASP A 1 99 ? -6.520 -0.556 -23.514 1.00 74.94 99 ASP A CA 1
ATOM 759 C C . ASP A 1 99 ? -5.194 -1.324 -23.696 1.00 74.94 99 ASP A C 1
ATOM 761 O O . ASP A 1 99 ? -4.394 -1.452 -22.767 1.00 74.94 99 ASP A O 1
ATOM 765 N N . ALA A 1 100 ? -4.969 -1.854 -24.900 1.00 74.88 100 ALA A N 1
ATOM 766 C CA . ALA A 1 100 ? -3.788 -2.620 -25.277 1.00 74.88 100 ALA A CA 1
ATOM 767 C C . ALA A 1 100 ? -2.491 -1.791 -25.220 1.00 74.88 100 ALA A C 1
ATOM 769 O O . ALA A 1 100 ? -1.412 -2.365 -25.062 1.00 74.88 100 ALA A O 1
ATOM 770 N N . SER A 1 101 ? -2.566 -0.455 -25.300 1.00 75.69 101 SER A N 1
ATOM 771 C CA . SER A 1 101 ? -1.407 0.436 -25.151 1.00 75.69 101 SER A CA 1
ATOM 772 C C . SER A 1 101 ? -1.064 0.706 -23.675 1.00 75.69 101 SER A C 1
ATOM 774 O O . SER A 1 101 ? -1.112 1.845 -23.199 1.00 75.69 101 SER A O 1
ATOM 776 N N . ARG A 1 102 ? -0.732 -0.347 -22.923 1.00 72.75 102 ARG A N 1
ATOM 777 C CA . ARG A 1 102 ? -0.329 -0.241 -21.510 1.00 72.75 102 ARG A CA 1
ATOM 778 C C . ARG A 1 102 ? 0.842 0.729 -21.329 1.00 72.75 102 ARG A C 1
AT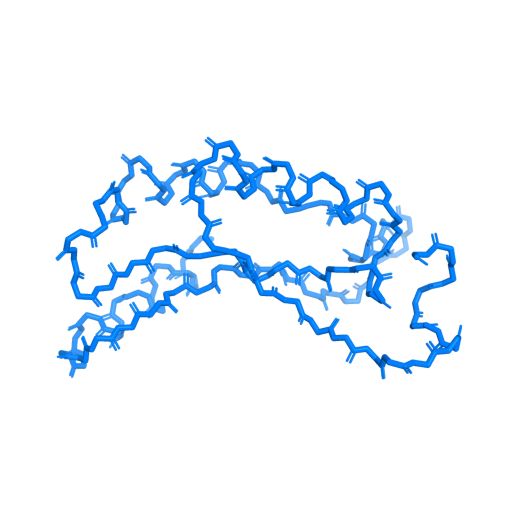OM 780 O O . ARG A 1 102 ? 1.694 0.864 -22.208 1.00 72.75 102 ARG A O 1
ATOM 787 N N . LYS A 1 103 ? 0.919 1.384 -20.161 1.00 79.88 103 LYS A N 1
ATOM 788 C CA . LYS A 1 103 ? 1.981 2.363 -19.867 1.00 79.88 103 LYS A CA 1
ATOM 789 C C . LYS A 1 103 ? 3.361 1.705 -19.796 1.00 79.88 103 LYS A C 1
ATOM 791 O O . LYS A 1 103 ? 4.353 2.327 -20.172 1.00 79.88 103 LYS A O 1
ATOM 796 N N . VAL A 1 104 ? 3.426 0.471 -19.300 1.00 80.56 104 VAL A N 1
ATOM 797 C CA . VAL A 1 104 ? 4.637 -0.354 -19.311 1.00 80.56 104 VAL A CA 1
ATOM 798 C C . VAL A 1 104 ? 4.449 -1.492 -20.307 1.00 80.56 104 VAL A C 1
ATOM 800 O O . VAL A 1 104 ? 3.493 -2.256 -20.221 1.00 80.56 104 VAL A O 1
ATOM 803 N N . GLN A 1 105 ? 5.366 -1.601 -21.268 1.00 74.06 105 GLN A N 1
ATOM 804 C CA . GLN A 1 105 ? 5.343 -2.671 -22.260 1.00 74.06 105 GLN A CA 1
ATOM 805 C C . GLN A 1 105 ? 5.667 -4.017 -21.594 1.00 74.06 105 GLN A C 1
ATOM 807 O O . GLN A 1 105 ? 6.661 -4.124 -20.880 1.00 74.06 105 GLN A O 1
ATOM 812 N N . GLY A 1 106 ? 4.844 -5.040 -21.842 1.00 66.62 106 GLY A N 1
ATOM 813 C CA . GLY A 1 106 ? 5.036 -6.385 -21.279 1.00 66.62 106 GLY A CA 1
ATOM 814 C C . GLY A 1 106 ? 4.545 -6.568 -19.838 1.00 66.62 106 GLY A C 1
ATOM 815 O O . GLY A 1 106 ? 4.709 -7.655 -19.283 1.00 66.62 106 GLY A O 1
ATOM 816 N N . GLY A 1 107 ? 3.944 -5.534 -19.245 1.00 57.00 107 GLY A N 1
ATOM 817 C CA . GLY A 1 107 ? 3.009 -5.713 -18.133 1.00 57.00 107 GLY A CA 1
ATOM 818 C C . GLY A 1 107 ? 1.748 -6.415 -18.601 1.00 57.00 107 GLY A C 1
ATOM 819 O O . GLY A 1 107 ? 1.409 -6.225 -19.792 1.00 57.00 107 GLY A O 1
#

Sequence (107 aa):
PEHTDAGIDALEESGIRALFGHGTPKPKPREGEPHYSQIPHPVSEIKRLRTGRLSSDDGRITLAMAILGADYSPLEVALHDMRLAREYGLLSSAHIWGDASRKVQGG

Secondary structure (DSSP, 8-state):
-HHHHHHHHHHHHTT--EEEEEE---PPPPTTSPPGGGS---HHHHHHHHTTTT--SSSSEEEEEE---TTTS-HHHHHHHHHHHHHTT-EEE-----SSS-SSTT-